Protein AF-A0A1D6F6A2-F1 (afdb_monomer_lite)

InterPro domains:
  IPR013121 Ferric reductase, NAD binding domain [PF08030] (1-98)
  IPR039261 Ferredoxin-NADP reductase (FNR), nucleotide-binding domain [G3DSA:3.40.50.80] (1-118)
  IPR050369 Respiratory burst oxidase/Ferric reductase [PTHR11972] (1-118)

Secondary structure (DSSP, 8-state):
-HHHHHH-TT------EEETTS--TT-HHHHHHHHHHHHHHHHHS--TTTSSSSPEEES---HHHHHHHHHHHSTT-EEEEEE--S-HHHHHHHHHHHHHHHHH-TT--EEEEEE---

pLDDT: mean 89.72, std 8.65, range [55.09, 98.06]

Organism: Zea mays (NCBI:txid4577)

Structure (mmCIF, N/CA/C/O backbone):
data_AF-A0A1D6F6A2-F1
#
_entry.id   AF-A0A1D6F6A2-F1
#
loop_
_atom_site.group_PDB
_atom_site.id
_atom_site.type_symbol
_atom_site.label_atom_id
_atom_site.label_alt_id
_atom_site.label_comp_id
_atom_site.label_asym_id
_atom_site.label_entity_id
_atom_site.label_seq_id
_atom_site.pdbx_PDB_ins_code
_atom_site.Cartn_x
_atom_site.Cartn_y
_atom_site.Cartn_z
_atom_site.occupancy
_atom_site.B_iso_or_equiv
_atom_site.auth_seq_id
_atom_site.auth_comp_id
_atom_site.auth_asym_id
_atom_site.auth_atom_id
_atom_site.pdbx_PDB_model_num
ATOM 1 N N . MET A 1 1 ? 7.309 -14.020 -5.033 1.00 80.31 1 MET A N 1
ATOM 2 C CA . MET A 1 1 ? 6.232 -13.186 -5.621 1.00 80.31 1 MET A CA 1
ATOM 3 C C . MET A 1 1 ? 5.492 -13.896 -6.744 1.00 80.31 1 MET A C 1
ATOM 5 O O . MET A 1 1 ? 4.280 -13.973 -6.643 1.00 80.31 1 MET A O 1
ATOM 9 N N . ASN A 1 2 ? 6.174 -14.457 -7.753 1.00 85.00 2 ASN A N 1
ATOM 10 C CA . ASN A 1 2 ? 5.497 -15.221 -8.817 1.00 85.00 2 ASN A CA 1
ATOM 11 C C . ASN A 1 2 ? 4.685 -16.404 -8.276 1.00 85.00 2 ASN A C 1
ATOM 13 O O . ASN A 1 2 ? 3.510 -16.503 -8.586 1.00 85.00 2 ASN A O 1
ATOM 17 N N . GLU A 1 3 ? 5.268 -17.214 -7.390 1.00 86.62 3 GLU A N 1
ATOM 18 C CA . GLU A 1 3 ? 4.562 -18.349 -6.779 1.00 86.62 3 GLU A CA 1
ATOM 19 C C . GLU A 1 3 ? 3.282 -17.925 -6.042 1.00 86.62 3 GLU A C 1
ATOM 21 O O . GLU A 1 3 ? 2.233 -18.528 -6.235 1.00 86.62 3 GLU A O 1
ATOM 26 N N . VAL A 1 4 ? 3.344 -16.847 -5.250 1.00 86.56 4 VAL A N 1
ATOM 27 C CA . VAL A 1 4 ? 2.172 -16.297 -4.547 1.00 86.56 4 VAL A CA 1
ATOM 28 C C . VAL A 1 4 ? 1.108 -15.840 -5.547 1.00 86.56 4 VAL A C 1
ATOM 30 O O . VAL A 1 4 ? -0.050 -16.220 -5.412 1.00 86.56 4 VAL A O 1
ATOM 33 N N . ALA A 1 5 ? 1.502 -15.091 -6.580 1.00 84.19 5 ALA A N 1
ATOM 34 C CA . ALA A 1 5 ? 0.585 -14.612 -7.614 1.00 84.19 5 ALA A CA 1
ATOM 35 C C . ALA A 1 5 ? -0.032 -15.750 -8.455 1.00 84.19 5 ALA A C 1
ATOM 37 O O . ALA A 1 5 ? -1.158 -15.625 -8.921 1.00 84.19 5 ALA A O 1
ATOM 38 N N . GLU A 1 6 ? 0.685 -16.857 -8.659 1.00 86.56 6 GLU A N 1
ATOM 39 C CA . GLU A 1 6 ? 0.203 -18.024 -9.411 1.00 86.56 6 GLU A CA 1
ATOM 40 C C . GLU A 1 6 ? -0.668 -18.957 -8.555 1.00 86.56 6 GLU A C 1
ATOM 42 O O . GLU A 1 6 ? -1.572 -19.623 -9.067 1.00 86.56 6 GLU A O 1
ATOM 47 N N . THR A 1 7 ? -0.420 -18.992 -7.245 1.00 90.44 7 THR A N 1
ATOM 48 C CA . THR A 1 7 ? -1.125 -19.874 -6.304 1.00 90.44 7 THR A CA 1
ATOM 49 C C . THR A 1 7 ? -2.390 -19.232 -5.735 1.00 90.44 7 THR A C 1
ATOM 51 O O . THR A 1 7 ? -3.322 -19.953 -5.368 1.00 90.44 7 THR A O 1
ATOM 54 N N . ASP A 1 8 ? -2.480 -17.898 -5.702 1.00 90.81 8 ASP A N 1
ATOM 55 C CA . ASP A 1 8 ? -3.647 -17.165 -5.200 1.00 90.81 8 ASP A CA 1
ATOM 56 C C . ASP A 1 8 ? -4.842 -17.178 -6.173 1.00 90.81 8 ASP A C 1
ATOM 58 O O . ASP A 1 8 ? -5.282 -16.171 -6.723 1.00 90.81 8 ASP A O 1
ATOM 62 N N . LYS A 1 9 ? -5.426 -18.361 -6.370 1.00 90.31 9 LYS A N 1
ATOM 63 C CA . LYS A 1 9 ? -6.581 -18.570 -7.261 1.00 90.31 9 LYS A CA 1
ATOM 64 C C . LYS A 1 9 ? -7.870 -17.907 -6.768 1.00 90.31 9 LYS A C 1
ATOM 66 O O . LYS A 1 9 ? -8.841 -17.852 -7.517 1.00 90.31 9 LYS A O 1
ATOM 71 N N . LYS A 1 10 ? -7.911 -17.483 -5.502 1.00 91.81 10 LYS A N 1
ATOM 72 C CA . LYS A 1 10 ? -9.094 -16.896 -4.856 1.00 91.81 10 LYS A CA 1
ATOM 73 C C . LYS A 1 10 ? -9.000 -15.374 -4.714 1.00 91.81 10 LYS A C 1
ATOM 75 O O . LYS A 1 10 ? -9.972 -14.781 -4.259 1.00 91.81 10 LYS A O 1
ATOM 80 N N . GLY A 1 11 ? -7.878 -14.761 -5.098 1.00 88.88 11 GLY A N 1
ATOM 81 C CA . GLY A 1 11 ? -7.671 -13.318 -4.976 1.00 88.88 11 GLY A CA 1
ATOM 82 C C . GLY A 1 11 ? -7.640 -12.844 -3.523 1.00 88.88 11 GLY A C 1
ATOM 83 O O . GLY A 1 11 ? -8.162 -11.777 -3.215 1.00 88.88 11 GLY A O 1
ATOM 84 N N . VAL A 1 12 ? -7.100 -13.660 -2.615 1.00 94.00 12 VAL A N 1
ATOM 85 C CA . VAL A 1 12 ? -6.978 -13.326 -1.187 1.00 94.00 12 VAL A CA 1
ATOM 86 C C . VAL A 1 12 ? -5.828 -12.342 -0.948 1.00 94.00 12 VAL A C 1
ATOM 88 O O . VAL A 1 12 ? -5.833 -11.623 0.049 1.00 94.00 12 VAL A O 1
ATOM 91 N N . ILE A 1 13 ? -4.838 -12.301 -1.842 1.00 92.62 13 ILE A N 1
ATOM 92 C CA . ILE A 1 13 ? -3.600 -11.542 -1.684 1.00 92.62 13 ILE A CA 1
ATOM 93 C C . ILE A 1 13 ? -3.482 -10.503 -2.805 1.00 92.62 13 ILE A C 1
ATOM 95 O O . ILE A 1 13 ? -3.247 -10.822 -3.968 1.00 92.62 13 ILE A O 1
ATOM 99 N N . GLU A 1 14 ? -3.543 -9.226 -2.432 1.00 92.06 14 GLU A N 1
ATOM 100 C CA . GLU A 1 14 ? -3.221 -8.104 -3.317 1.00 92.06 14 GLU A CA 1
ATOM 101 C C . GLU A 1 14 ? -1.772 -7.641 -3.064 1.00 92.06 14 GLU A C 1
ATOM 103 O O . GLU A 1 14 ? -1.427 -7.238 -1.952 1.00 92.06 14 GLU A O 1
ATOM 108 N N . LEU A 1 15 ? -0.901 -7.695 -4.082 1.00 92.56 15 LEU A N 1
ATOM 109 C CA . LEU A 1 15 ? 0.518 -7.327 -3.961 1.00 92.56 15 LEU A CA 1
ATOM 110 C C . LEU A 1 15 ? 0.817 -5.982 -4.634 1.00 92.56 15 LEU A C 1
ATOM 112 O O . LEU A 1 15 ? 0.526 -5.794 -5.812 1.00 92.56 15 LEU A O 1
ATOM 116 N N . HIS A 1 16 ? 1.485 -5.087 -3.899 1.00 92.94 16 HIS A N 1
ATOM 117 C CA . HIS A 1 16 ? 1.935 -3.774 -4.378 1.00 92.94 16 HIS A CA 1
ATOM 118 C C . HIS A 1 16 ? 3.436 -3.612 -4.152 1.00 92.94 16 HIS A C 1
ATOM 120 O O . HIS A 1 16 ? 3.893 -3.481 -3.015 1.00 92.94 16 HIS A O 1
ATOM 126 N N . ASN A 1 17 ? 4.210 -3.585 -5.236 1.00 92.12 17 ASN A N 1
ATOM 127 C CA . ASN A 1 17 ? 5.653 -3.359 -5.177 1.00 92.12 17 ASN A CA 1
ATOM 128 C C . ASN A 1 17 ? 5.966 -1.881 -5.394 1.00 92.12 17 ASN A C 1
ATOM 130 O O . ASN A 1 17 ? 5.491 -1.300 -6.364 1.00 92.12 17 ASN A O 1
ATOM 134 N N . HIS A 1 18 ? 6.806 -1.287 -4.544 1.00 91.19 18 HIS A N 1
ATOM 135 C CA . HIS A 1 18 ? 7.230 0.110 -4.679 1.00 91.19 18 HIS A CA 1
ATOM 136 C C . HIS A 1 18 ? 8.754 0.234 -4.777 1.00 91.19 18 HIS A C 1
ATOM 138 O O . HIS A 1 18 ? 9.474 -0.023 -3.811 1.00 91.19 18 HIS A O 1
ATOM 144 N N . CYS A 1 19 ? 9.253 0.689 -5.926 1.00 89.88 19 CYS A N 1
ATOM 145 C CA . CYS A 1 19 ? 10.658 1.045 -6.111 1.00 89.88 19 CYS A CA 1
ATOM 146 C C . CYS A 1 19 ? 10.870 2.517 -5.727 1.00 89.88 19 CYS A C 1
ATOM 148 O O . CYS A 1 19 ? 10.650 3.433 -6.519 1.00 89.88 19 CYS A O 1
ATOM 150 N N . THR A 1 20 ? 11.272 2.741 -4.473 1.00 87.56 20 THR A N 1
ATOM 151 C CA . THR A 1 20 ? 11.349 4.089 -3.873 1.00 87.56 20 THR A CA 1
ATOM 152 C C . THR A 1 20 ? 12.636 4.860 -4.180 1.00 87.56 20 THR A C 1
ATOM 154 O O . THR A 1 20 ? 12.728 6.034 -3.833 1.00 87.56 20 THR A O 1
ATOM 157 N N . SER A 1 21 ? 13.621 4.219 -4.819 1.00 82.56 21 SER A N 1
ATOM 158 C CA . SER A 1 21 ? 14.848 4.865 -5.309 1.00 82.56 21 SER A CA 1
ATOM 159 C C . SER A 1 21 ? 14.631 5.662 -6.599 1.00 82.56 21 SER A C 1
ATOM 161 O O . SER A 1 21 ? 15.487 6.457 -6.978 1.00 82.56 21 SER A O 1
ATOM 163 N N . VAL A 1 22 ? 13.494 5.449 -7.263 1.00 79.12 22 VAL A N 1
ATOM 164 C CA . VAL A 1 22 ? 13.051 6.179 -8.452 1.00 79.12 22 VAL A CA 1
ATOM 165 C C . VAL A 1 22 ? 12.058 7.246 -7.995 1.00 79.12 22 VAL A C 1
ATOM 167 O O . VAL A 1 22 ? 11.119 6.944 -7.251 1.00 79.12 22 VAL A O 1
ATOM 170 N N . TYR A 1 23 ? 12.295 8.497 -8.388 1.00 70.19 23 TYR A N 1
ATOM 171 C CA . TYR A 1 23 ? 11.446 9.626 -8.011 1.00 70.19 23 TYR A CA 1
ATOM 172 C C . TYR A 1 23 ? 10.107 9.593 -8.773 1.00 70.19 23 TYR A C 1
ATOM 174 O O . TYR A 1 23 ? 9.916 8.818 -9.705 1.00 70.19 23 TYR A O 1
ATOM 182 N N . GLY A 1 24 ? 9.130 10.381 -8.319 1.00 65.62 24 GLY A N 1
ATOM 183 C CA . GLY A 1 24 ? 7.806 10.450 -8.948 1.00 65.62 24 GLY A CA 1
ATOM 184 C C . GLY A 1 24 ? 7.801 11.194 -10.289 1.00 65.62 24 GLY A C 1
ATOM 185 O O . GLY A 1 24 ? 8.851 11.522 -10.845 1.00 65.62 24 GLY A O 1
ATOM 186 N N . GLU A 1 25 ? 6.599 11.480 -10.798 1.00 55.09 25 GLU A N 1
ATOM 187 C CA . GLU A 1 25 ? 6.391 12.290 -12.006 1.00 55.09 25 GLU A CA 1
ATOM 188 C C . GLU A 1 25 ? 7.217 13.591 -11.958 1.00 55.09 25 GLU A C 1
ATOM 190 O O . GLU A 1 25 ? 7.130 14.359 -11.002 1.00 55.09 25 GLU A O 1
ATOM 195 N N . GLY A 1 26 ? 8.046 13.814 -12.986 1.00 57.56 26 GLY A N 1
ATOM 196 C CA . GLY A 1 26 ? 8.891 15.009 -13.131 1.00 57.56 26 GLY A CA 1
ATOM 197 C C . GLY A 1 26 ? 10.395 14.739 -13.264 1.00 57.56 26 GLY A C 1
ATOM 198 O O . GLY A 1 26 ? 11.108 15.573 -13.816 1.00 57.56 26 GLY A O 1
ATOM 199 N N . ASP A 1 27 ? 10.890 13.570 -12.846 1.00 68.69 27 ASP A N 1
ATOM 200 C CA . ASP A 1 27 ? 12.268 13.143 -13.132 1.00 68.69 27 ASP A CA 1
ATOM 201 C C . ASP A 1 27 ? 12.328 12.395 -14.474 1.00 68.69 27 ASP A C 1
ATOM 203 O O . ASP A 1 27 ? 11.678 11.366 -14.664 1.00 68.69 27 ASP A O 1
ATOM 207 N N . ALA A 1 28 ? 13.133 12.892 -15.418 1.00 64.88 28 ALA A N 1
ATOM 208 C CA . ALA A 1 28 ? 13.268 12.314 -16.755 1.00 64.88 28 ALA A CA 1
ATOM 209 C C . ALA A 1 28 ? 13.704 10.835 -16.736 1.00 64.88 28 ALA A C 1
ATOM 211 O O . ALA A 1 28 ? 13.273 10.052 -17.586 1.00 64.88 28 ALA A O 1
ATOM 212 N N . ARG A 1 29 ? 14.512 10.420 -15.746 1.00 66.00 29 ARG A N 1
ATOM 213 C CA . ARG A 1 29 ? 14.905 9.006 -15.575 1.00 66.00 29 ARG A CA 1
ATOM 214 C C . ARG A 1 29 ? 13.727 8.150 -15.123 1.00 66.00 29 ARG A C 1
ATOM 216 O O . ARG A 1 29 ? 13.563 7.023 -15.589 1.00 66.00 29 ARG A O 1
ATOM 223 N N . SER A 1 30 ? 12.893 8.719 -14.264 1.00 75.25 30 SER A N 1
ATOM 224 C CA . SER A 1 30 ? 11.688 8.094 -13.731 1.00 75.25 30 SER A CA 1
ATOM 225 C C . SER A 1 30 ? 10.588 7.980 -14.797 1.00 75.25 30 SER A C 1
ATOM 227 O O . SER A 1 30 ? 9.924 6.947 -14.889 1.00 75.25 30 SER A O 1
ATOM 229 N N . ALA A 1 31 ? 10.460 8.968 -15.690 1.00 79.62 31 ALA A N 1
ATOM 230 C CA . ALA A 1 31 ? 9.534 8.924 -16.824 1.00 79.62 31 ALA A CA 1
ATOM 231 C C . ALA A 1 31 ? 9.882 7.806 -17.823 1.00 79.62 31 ALA A C 1
ATOM 233 O O . ALA A 1 31 ? 9.011 7.018 -18.201 1.00 79.62 31 ALA A O 1
ATOM 234 N N . LEU A 1 32 ? 11.161 7.684 -18.206 1.00 86.00 32 LEU A N 1
ATOM 235 C CA . LEU A 1 32 ? 11.602 6.658 -19.154 1.00 86.00 32 LEU A CA 1
ATOM 236 C C . LEU A 1 32 ? 11.376 5.245 -18.609 1.00 86.00 32 LEU A C 1
ATOM 238 O O . LEU A 1 32 ? 10.794 4.406 -19.299 1.00 86.00 32 LEU A O 1
ATOM 242 N N . ILE A 1 33 ? 11.800 4.976 -17.369 1.00 86.75 33 ILE A N 1
ATOM 243 C CA . ILE A 1 33 ? 11.633 3.639 -16.791 1.00 86.75 33 ILE A CA 1
ATOM 244 C C . ILE A 1 33 ? 10.157 3.295 -16.573 1.00 86.75 33 ILE A C 1
ATOM 246 O O . ILE A 1 33 ? 9.762 2.157 -16.813 1.00 86.75 33 ILE A O 1
ATOM 250 N N . THR A 1 34 ? 9.319 4.279 -16.234 1.00 86.81 34 THR A N 1
ATOM 251 C CA . THR A 1 34 ? 7.862 4.101 -16.125 1.00 86.81 34 THR A CA 1
ATOM 252 C C . THR A 1 34 ? 7.226 3.731 -17.463 1.00 86.81 34 THR A C 1
ATOM 254 O O . THR A 1 34 ? 6.366 2.842 -17.520 1.00 86.81 34 THR A O 1
ATOM 257 N N . MET A 1 35 ? 7.662 4.370 -18.552 1.00 88.31 35 MET A N 1
ATOM 258 C CA . MET A 1 35 ? 7.179 4.070 -19.899 1.00 88.31 35 MET A CA 1
ATOM 259 C C . MET A 1 35 ? 7.599 2.665 -20.341 1.00 88.31 35 MET A C 1
ATOM 261 O O . MET A 1 35 ? 6.747 1.881 -20.758 1.00 88.31 35 MET A O 1
ATOM 265 N N . ILE A 1 36 ? 8.881 2.313 -20.184 1.00 90.81 36 ILE A N 1
ATOM 266 C CA . ILE A 1 36 ? 9.403 0.976 -20.514 1.00 90.81 36 ILE A CA 1
ATOM 267 C C . ILE A 1 36 ? 8.676 -0.100 -19.702 1.00 90.81 36 ILE A C 1
ATOM 269 O O . ILE A 1 36 ? 8.210 -1.087 -20.269 1.00 90.81 36 ILE A O 1
ATOM 273 N N . GLN A 1 37 ? 8.522 0.115 -18.394 1.00 92.06 37 GLN A N 1
ATOM 274 C CA . GLN A 1 37 ? 7.789 -0.779 -17.502 1.00 92.06 37 GLN A CA 1
ATOM 275 C C . GLN A 1 37 ? 6.348 -0.992 -17.976 1.00 92.06 37 GLN A C 1
ATOM 277 O O . GLN A 1 37 ? 5.871 -2.123 -18.026 1.00 92.06 37 GLN A O 1
ATOM 282 N N . SER A 1 38 ? 5.648 0.080 -18.350 1.00 90.19 38 SER A N 1
ATOM 283 C CA . SER A 1 38 ? 4.257 -0.011 -18.804 1.00 90.19 38 SER A CA 1
ATOM 284 C C . SER A 1 38 ? 4.129 -0.747 -20.139 1.00 90.19 38 SER A C 1
ATOM 286 O O . SER A 1 38 ? 3.248 -1.593 -20.273 1.00 90.19 38 SER A O 1
ATOM 288 N N . LEU A 1 39 ? 5.031 -0.492 -21.093 1.00 92.31 39 LEU A N 1
ATOM 289 C CA . LEU A 1 39 ? 5.053 -1.185 -22.384 1.00 92.31 39 LEU A CA 1
ATOM 290 C C . LEU A 1 39 ? 5.388 -2.673 -22.234 1.00 92.31 39 LEU A C 1
ATOM 292 O O . LEU A 1 39 ? 4.710 -3.521 -22.813 1.00 92.31 39 LEU A O 1
ATOM 296 N N . ASN A 1 40 ? 6.414 -3.003 -21.448 1.00 92.75 40 ASN A N 1
ATOM 297 C CA . ASN A 1 40 ? 6.829 -4.387 -21.249 1.00 92.75 40 ASN A CA 1
ATOM 298 C C . ASN A 1 40 ? 5.764 -5.192 -20.504 1.00 92.75 40 ASN A C 1
ATOM 300 O O . ASN A 1 40 ? 5.452 -6.309 -20.909 1.00 92.75 40 ASN A O 1
ATOM 304 N N . HIS A 1 41 ? 5.169 -4.622 -19.454 1.00 93.38 41 HIS A N 1
ATOM 305 C CA . HIS A 1 41 ? 4.107 -5.293 -18.708 1.00 93.38 41 HIS A CA 1
ATOM 306 C C . HIS A 1 41 ? 2.855 -5.488 -19.574 1.00 93.38 41 HIS A C 1
ATOM 308 O O . HIS A 1 41 ? 2.301 -6.581 -19.582 1.00 93.38 41 HIS A O 1
ATOM 314 N N . ALA A 1 42 ? 2.481 -4.509 -20.406 1.00 91.69 42 ALA A N 1
ATOM 315 C CA . ALA A 1 42 ? 1.376 -4.667 -21.356 1.00 91.69 42 ALA A CA 1
ATOM 316 C C . ALA A 1 42 ? 1.641 -5.750 -22.418 1.00 91.69 42 ALA A C 1
ATOM 318 O O . ALA A 1 42 ? 0.722 -6.461 -22.817 1.00 91.69 42 ALA A O 1
ATOM 319 N N . LYS A 1 43 ? 2.890 -5.888 -22.880 1.00 93.94 43 LYS A N 1
ATOM 320 C CA . LY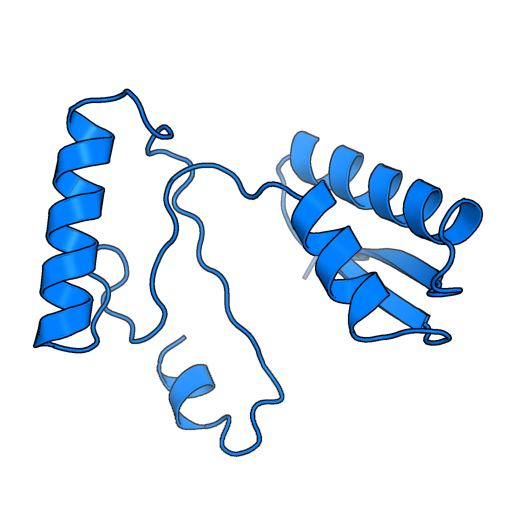S A 1 43 ? 3.258 -6.838 -23.940 1.00 93.94 43 LYS A CA 1
ATOM 321 C C . LYS A 1 43 ? 3.520 -8.257 -23.430 1.00 93.94 43 LYS A C 1
ATOM 323 O O . LYS A 1 43 ? 3.198 -9.223 -24.116 1.00 93.94 43 LYS A O 1
ATOM 328 N N . HIS A 1 44 ? 4.146 -8.386 -22.265 1.00 93.06 44 HIS A N 1
ATOM 329 C CA . HIS A 1 44 ? 4.683 -9.651 -21.761 1.00 93.06 44 HIS A CA 1
ATOM 330 C C . HIS A 1 44 ? 4.106 -10.065 -20.402 1.00 93.06 44 HIS A C 1
ATOM 332 O O . HIS A 1 44 ? 4.328 -11.193 -19.972 1.00 93.06 44 HIS A O 1
ATOM 338 N N . GLY A 1 45 ? 3.376 -9.182 -19.715 1.00 90.50 45 GLY A N 1
ATOM 339 C CA . GLY A 1 45 ? 2.844 -9.440 -18.375 1.00 90.50 45 GLY A CA 1
ATOM 340 C C . GLY A 1 45 ? 3.921 -9.539 -17.294 1.00 90.50 45 GLY A C 1
ATOM 341 O O . GLY A 1 45 ? 3.675 -10.135 -16.248 1.00 90.50 45 GLY A O 1
ATOM 342 N N . VAL A 1 46 ? 5.120 -9.009 -17.557 1.00 92.44 46 VAL A N 1
ATOM 343 C CA . VAL A 1 46 ? 6.282 -9.09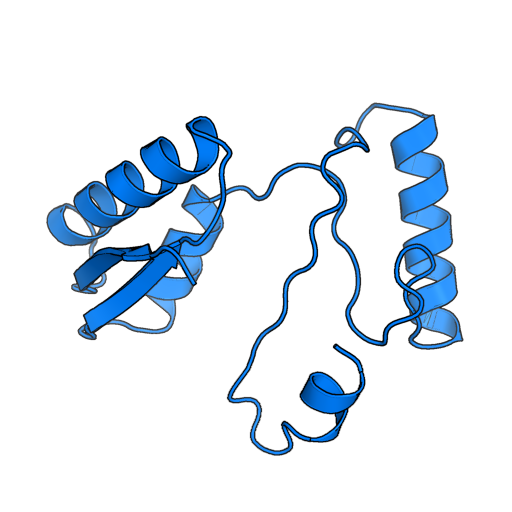7 -16.664 1.00 92.44 46 VAL A CA 1
ATOM 344 C C . VAL A 1 46 ? 6.805 -7.703 -16.340 1.00 92.44 46 VAL A C 1
ATOM 346 O O . VAL A 1 46 ? 6.897 -6.826 -17.199 1.00 92.44 46 VAL A O 1
ATOM 349 N N . ASP A 1 47 ? 7.140 -7.508 -15.076 1.00 92.19 47 ASP A N 1
ATOM 350 C CA . ASP A 1 47 ? 7.756 -6.315 -14.525 1.00 92.19 47 ASP A CA 1
ATOM 351 C C . ASP A 1 47 ? 9.255 -6.259 -14.854 1.00 92.19 47 ASP A C 1
ATOM 353 O O . ASP A 1 47 ? 9.990 -7.208 -14.591 1.00 92.19 47 ASP A O 1
ATOM 357 N N . VAL A 1 48 ? 9.726 -5.144 -15.413 1.00 90.19 48 VAL A N 1
ATOM 358 C CA . VAL A 1 48 ? 11.115 -4.963 -15.875 1.00 90.19 48 VAL A CA 1
ATOM 359 C C . VAL A 1 48 ? 12.117 -4.826 -14.737 1.00 90.19 48 VAL A C 1
ATOM 361 O O . VAL A 1 48 ? 13.307 -5.022 -14.956 1.00 90.19 48 VAL A O 1
ATOM 364 N N . VAL A 1 49 ? 11.652 -4.468 -13.538 1.00 88.44 49 VAL A N 1
ATOM 365 C CA . VAL A 1 49 ? 12.519 -4.249 -12.375 1.00 88.44 49 VAL A CA 1
ATOM 366 C C . VAL A 1 49 ? 12.712 -5.550 -11.602 1.00 88.44 49 VAL A C 1
ATOM 368 O O . VAL A 1 49 ? 13.833 -5.921 -11.273 1.00 88.44 49 VAL A O 1
ATOM 371 N N . SER A 1 50 ? 11.620 -6.250 -11.313 1.00 88.12 50 SER A N 1
ATOM 372 C CA . SER A 1 50 ? 11.592 -7.438 -10.458 1.00 88.12 50 SER A CA 1
ATOM 373 C C . SER A 1 50 ? 11.557 -8.758 -11.229 1.00 88.12 50 SER A C 1
ATOM 375 O O . SER A 1 50 ? 11.774 -9.808 -10.628 1.00 88.12 50 SER A O 1
ATOM 377 N N . GLY A 1 51 ? 11.249 -8.744 -12.531 1.00 89.19 51 GLY A N 1
ATOM 378 C CA . GLY A 1 51 ? 11.042 -9.960 -13.324 1.00 89.19 51 GLY A CA 1
ATOM 379 C C . GLY A 1 51 ? 9.792 -10.751 -12.920 1.00 89.19 51 GLY A C 1
ATOM 380 O O . GLY A 1 51 ? 9.679 -11.936 -13.236 1.00 89.19 51 GLY A O 1
ATOM 381 N N . THR A 1 52 ? 8.861 -10.131 -12.188 1.00 90.12 52 THR A N 1
ATOM 382 C CA . THR A 1 52 ? 7.655 -10.797 -11.674 1.00 90.12 52 THR A CA 1
ATOM 383 C C . THR A 1 52 ? 6.396 -10.404 -12.440 1.00 90.12 52 THR A C 1
ATOM 385 O O . THR A 1 52 ? 6.395 -9.438 -13.197 1.00 90.12 52 THR A O 1
ATOM 388 N N . ARG A 1 53 ? 5.294 -11.135 -12.242 1.00 87.94 53 ARG A N 1
ATOM 389 C CA . ARG A 1 53 ? 3.979 -10.755 -12.799 1.00 87.94 53 ARG A CA 1
ATOM 390 C C . ARG A 1 53 ? 3.349 -9.547 -12.089 1.00 87.94 53 ARG A C 1
ATOM 392 O O . ARG A 1 53 ? 2.442 -8.916 -12.633 1.00 87.94 53 ARG A O 1
ATOM 399 N N . VAL A 1 54 ? 3.843 -9.208 -10.896 1.00 89.69 54 VAL A N 1
ATOM 400 C CA . VAL A 1 54 ? 3.374 -8.077 -10.088 1.00 89.69 54 VAL A CA 1
ATOM 401 C C . VAL A 1 54 ? 4.046 -6.796 -10.575 1.00 89.69 54 VAL A C 1
ATOM 403 O O . VAL A 1 54 ? 5.266 -6.657 -10.507 1.00 89.69 54 VAL A O 1
ATOM 406 N N . LYS A 1 55 ? 3.239 -5.848 -11.061 1.00 91.06 55 LYS A N 1
ATOM 407 C CA . LYS A 1 55 ? 3.717 -4.562 -11.575 1.00 91.06 55 LYS A CA 1
ATOM 408 C C . LYS A 1 55 ? 4.300 -3.709 -10.440 1.00 91.06 55 LYS A C 1
ATOM 410 O O . LYS A 1 55 ? 3.643 -3.480 -9.431 1.00 91.06 55 LYS A O 1
ATOM 415 N N . THR A 1 56 ? 5.509 -3.192 -10.631 1.00 91.12 56 THR A N 1
ATOM 416 C CA . THR A 1 56 ? 6.148 -2.238 -9.723 1.00 91.12 56 THR A CA 1
ATOM 417 C C . THR A 1 56 ? 5.615 -0.827 -9.961 1.00 91.12 56 THR A C 1
ATOM 419 O O . THR A 1 56 ? 5.560 -0.340 -11.093 1.00 91.12 56 THR A O 1
ATOM 422 N N . HIS A 1 57 ? 5.253 -0.159 -8.871 1.00 89.62 57 HIS A N 1
ATOM 423 C CA . HIS A 1 57 ? 5.012 1.273 -8.790 1.00 89.62 57 HIS A CA 1
ATOM 424 C C . HIS A 1 57 ? 6.328 1.996 -8.486 1.00 89.62 57 HIS A C 1
ATOM 426 O O . HIS A 1 57 ? 7.138 1.538 -7.677 1.00 89.62 57 HIS A O 1
ATOM 432 N N . PHE A 1 58 ? 6.546 3.143 -9.117 1.00 88.88 58 PHE A N 1
ATOM 433 C CA . PHE A 1 58 ? 7.691 4.001 -8.818 1.00 88.88 58 PHE A CA 1
ATOM 434 C C . PHE A 1 58 ? 7.307 5.046 -7.771 1.00 88.88 58 PHE A C 1
ATOM 436 O O . PHE A 1 58 ? 6.132 5.389 -7.636 1.00 88.88 58 PHE A O 1
ATOM 443 N N . ALA A 1 59 ? 8.301 5.533 -7.030 1.00 88.75 59 ALA A N 1
ATOM 444 C CA . ALA A 1 59 ? 8.140 6.381 -5.854 1.00 88.75 59 ALA A CA 1
ATOM 445 C C . ALA A 1 59 ? 7.486 5.689 -4.642 1.00 88.75 59 ALA A C 1
ATOM 447 O O . ALA A 1 59 ? 7.122 4.507 -4.638 1.00 88.75 59 ALA A O 1
ATOM 448 N N . ARG A 1 60 ? 7.419 6.444 -3.541 1.00 91.06 60 ARG A N 1
ATOM 449 C CA . ARG A 1 60 ? 6.815 5.992 -2.285 1.00 91.06 60 ARG A CA 1
ATOM 450 C C . ARG A 1 60 ? 5.288 5.917 -2.426 1.00 91.06 60 ARG A C 1
ATOM 452 O O . ARG A 1 60 ? 4.707 6.775 -3.087 1.00 91.06 60 ARG A O 1
ATOM 459 N N . PRO A 1 61 ? 4.632 4.940 -1.783 1.00 93.50 61 PRO A N 1
ATOM 460 C CA . PRO A 1 61 ? 3.176 4.882 -1.744 1.00 93.50 61 PRO A CA 1
ATOM 461 C C . PRO A 1 61 ? 2.592 6.106 -1.033 1.00 93.50 61 PRO A C 1
ATOM 463 O O . PRO A 1 61 ? 3.133 6.578 -0.029 1.00 93.50 61 PRO A O 1
ATOM 466 N N . ASN A 1 62 ? 1.439 6.572 -1.512 1.00 94.75 62 ASN A N 1
ATOM 467 C CA . ASN A 1 62 ? 0.597 7.478 -0.744 1.00 94.75 62 ASN A CA 1
ATOM 468 C C . ASN A 1 62 ? -0.216 6.650 0.260 1.00 94.75 62 ASN A C 1
ATOM 470 O O . ASN A 1 62 ? -1.277 6.119 -0.067 1.00 94.75 62 ASN A O 1
ATOM 474 N N . TRP A 1 63 ? 0.306 6.520 1.481 1.00 96.75 63 TRP A N 1
ATOM 475 C CA . TRP A 1 63 ? -0.331 5.714 2.519 1.00 96.75 63 TRP A CA 1
ATOM 476 C C . TRP A 1 63 ? -1.732 6.200 2.888 1.00 96.75 63 TRP A C 1
ATOM 478 O O . TRP A 1 63 ? -2.582 5.365 3.164 1.00 96.75 63 TRP A O 1
ATOM 488 N N . HIS A 1 64 ? -2.008 7.506 2.842 1.00 96.31 64 HIS A N 1
ATOM 489 C CA . HIS A 1 64 ? -3.350 8.020 3.121 1.00 96.31 64 HIS A CA 1
ATOM 490 C C . HIS A 1 64 ? -4.376 7.437 2.140 1.00 96.31 64 HIS A C 1
ATOM 492 O O . HIS A 1 64 ? -5.374 6.862 2.565 1.00 96.31 64 HIS A O 1
ATOM 498 N N . ASN A 1 65 ? -4.079 7.477 0.837 1.00 96.38 65 ASN A N 1
ATOM 499 C CA . ASN A 1 65 ? -4.954 6.907 -0.193 1.00 96.38 65 ASN A CA 1
ATOM 500 C C . ASN A 1 65 ? -5.113 5.384 -0.041 1.00 96.38 65 ASN A C 1
ATOM 502 O O . ASN A 1 65 ? -6.168 4.835 -0.349 1.00 96.38 65 ASN A O 1
ATOM 506 N N . VAL A 1 66 ? -4.070 4.689 0.428 1.00 97.00 66 VAL A N 1
ATOM 507 C CA . VAL A 1 66 ? -4.147 3.248 0.717 1.0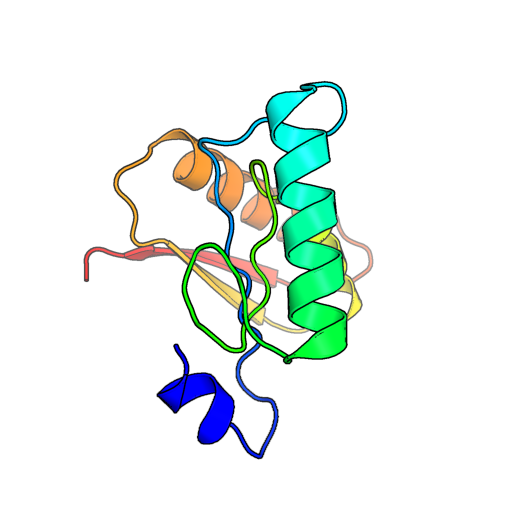0 97.00 66 VAL A CA 1
ATOM 508 C C . VAL A 1 66 ? -5.125 2.979 1.864 1.00 97.00 66 VAL A C 1
ATOM 510 O O . VAL A 1 66 ? -6.006 2.137 1.712 1.00 97.00 66 VAL A O 1
ATOM 513 N N . TYR A 1 67 ? -5.013 3.706 2.980 1.00 97.00 67 TYR A N 1
ATOM 514 C CA . TYR A 1 67 ? -5.941 3.577 4.110 1.00 97.00 67 TYR A CA 1
ATOM 515 C C . TYR A 1 67 ? -7.378 3.926 3.718 1.00 97.00 67 TYR A C 1
ATOM 517 O O . TYR A 1 67 ? -8.295 3.183 4.057 1.00 97.00 67 TYR A O 1
ATOM 525 N N . GLU A 1 68 ? -7.571 5.003 2.957 1.00 95.88 68 GLU A N 1
ATOM 526 C CA . GLU A 1 68 ? -8.885 5.421 2.467 1.00 95.88 68 GLU A CA 1
ATOM 527 C C . GLU A 1 68 ? -9.542 4.349 1.601 1.00 95.88 68 GLU A C 1
ATOM 529 O O . GLU A 1 68 ? -10.687 3.973 1.854 1.00 95.88 68 GLU A O 1
ATOM 534 N N . ARG A 1 69 ? -8.802 3.783 0.641 1.00 96.00 69 ARG A N 1
ATOM 535 C CA . ARG A 1 69 ? -9.291 2.681 -0.195 1.00 96.00 69 ARG A CA 1
ATOM 536 C C . ARG A 1 69 ? -9.689 1.465 0.640 1.00 96.00 69 ARG A C 1
ATOM 538 O O . ARG A 1 69 ? -10.724 0.859 0.377 1.00 96.00 69 ARG A O 1
ATOM 545 N N . ILE A 1 70 ? -8.878 1.097 1.633 1.00 96.50 70 ILE A N 1
ATOM 546 C CA . ILE A 1 70 ? -9.171 -0.049 2.503 1.00 96.50 70 ILE A CA 1
ATOM 547 C C . ILE A 1 70 ? -10.423 0.224 3.343 1.00 96.50 70 ILE A C 1
ATOM 549 O O . ILE A 1 70 ? -11.306 -0.626 3.393 1.00 96.50 70 ILE A O 1
ATOM 553 N N . ALA A 1 71 ? -10.544 1.405 3.950 1.00 95.75 71 ALA A N 1
ATOM 554 C CA . ALA A 1 71 ? -11.713 1.769 4.749 1.00 95.75 71 ALA A CA 1
ATOM 555 C C . ALA A 1 71 ? -13.005 1.770 3.913 1.00 95.75 71 ALA A C 1
ATOM 557 O O . ALA A 1 71 ? -14.033 1.256 4.347 1.00 95.75 71 ALA A O 1
ATOM 558 N N . LEU A 1 72 ? -12.938 2.279 2.678 1.00 94.81 72 LEU A N 1
ATOM 559 C CA . LEU A 1 72 ? -14.054 2.260 1.729 1.00 94.81 72 LEU A CA 1
ATOM 560 C C . LEU A 1 72 ? -14.523 0.840 1.392 1.00 94.81 72 LEU A C 1
ATOM 562 O O . LEU A 1 72 ? -15.728 0.596 1.325 1.00 94.81 72 LEU A O 1
ATOM 566 N N . ASN A 1 73 ? -13.581 -0.084 1.192 1.00 94.69 73 ASN A N 1
ATOM 567 C CA . ASN A 1 73 ? -13.866 -1.460 0.779 1.00 94.69 73 ASN A CA 1
ATOM 568 C C . ASN A 1 73 ? -14.243 -2.388 1.949 1.00 94.69 73 ASN A C 1
ATOM 570 O O . ASN A 1 73 ? -14.863 -3.426 1.723 1.00 94.69 73 ASN A O 1
ATOM 574 N N . HIS A 1 74 ? -13.883 -2.031 3.185 1.00 94.50 74 HIS A N 1
ATOM 575 C CA . HIS A 1 74 ? -14.038 -2.870 4.380 1.00 94.50 74 HIS A CA 1
ATOM 576 C C . HIS A 1 74 ? -14.814 -2.164 5.503 1.00 94.50 74 HIS A C 1
ATOM 578 O O . HIS A 1 74 ? -14.439 -2.228 6.674 1.00 94.50 74 HIS A O 1
ATOM 584 N N . GLN A 1 75 ? -15.922 -1.509 5.152 1.00 94.50 75 GLN A N 1
ATOM 585 C CA . GLN A 1 75 ? -16.751 -0.767 6.106 1.00 94.50 75 GLN A CA 1
ATOM 586 C C . GLN A 1 75 ? -17.235 -1.645 7.270 1.00 94.50 75 GLN A C 1
ATOM 588 O O . GLN A 1 75 ? -17.639 -2.792 7.067 1.00 94.50 75 GLN A O 1
ATOM 593 N N . ASN A 1 76 ? -17.243 -1.084 8.482 1.00 94.19 76 ASN A N 1
ATOM 594 C CA . ASN A 1 76 ? -17.614 -1.760 9.734 1.00 94.19 76 ASN A CA 1
ATOM 595 C C . ASN A 1 76 ? -16.762 -3.004 10.077 1.00 94.19 76 ASN A C 1
ATOM 597 O O . ASN A 1 76 ? -17.201 -3.868 10.839 1.00 94.19 76 ASN A O 1
ATOM 601 N N . GLN A 1 77 ? -15.557 -3.138 9.511 1.00 95.94 77 GLN A N 1
ATOM 602 C CA . GLN A 1 77 ? -14.638 -4.241 9.816 1.00 95.94 77 GLN A CA 1
ATOM 603 C C . GLN A 1 77 ? -13.440 -3.779 10.651 1.00 95.94 77 GLN A C 1
ATOM 605 O O . GLN A 1 77 ? -13.137 -2.588 10.762 1.00 95.94 77 GLN A O 1
ATOM 610 N N . ARG A 1 78 ? -12.731 -4.752 11.234 1.00 96.88 78 ARG A N 1
ATOM 611 C CA . ARG A 1 78 ? -11.430 -4.540 11.881 1.00 96.88 78 ARG A CA 1
ATOM 612 C C . ARG A 1 78 ? -10.326 -5.004 10.937 1.00 96.88 78 ARG A C 1
ATOM 614 O O . ARG A 1 78 ? -10.366 -6.134 10.456 1.00 96.88 78 ARG A O 1
ATOM 621 N N . VAL A 1 79 ? -9.347 -4.143 10.693 1.00 97.69 79 VAL A N 1
ATOM 622 C CA . VAL A 1 79 ? -8.227 -4.375 9.778 1.00 97.69 79 VAL A CA 1
ATOM 623 C C . VAL A 1 79 ? -6.918 -4.300 10.557 1.00 97.69 79 VAL A C 1
ATOM 625 O O . VAL A 1 79 ? -6.578 -3.262 11.123 1.00 97.69 79 VAL A O 1
ATOM 628 N N . GLY A 1 80 ? -6.161 -5.396 10.564 1.00 98.00 80 GLY A N 1
ATOM 629 C CA . GLY A 1 80 ? -4.804 -5.418 11.107 1.00 98.00 80 GLY A CA 1
ATOM 630 C C . GLY A 1 80 ? -3.791 -4.883 10.095 1.00 98.00 80 GLY A C 1
ATOM 631 O O . GLY A 1 80 ? -3.789 -5.294 8.935 1.00 98.00 80 GLY A O 1
ATOM 632 N N . VAL A 1 81 ? -2.909 -3.986 10.530 1.00 97.94 81 VAL A N 1
ATOM 633 C CA . VAL A 1 81 ? -1.807 -3.431 9.738 1.00 97.94 81 VAL A CA 1
ATOM 634 C C . VAL A 1 81 ? -0.489 -3.839 10.376 1.00 97.94 81 VAL A C 1
ATOM 636 O O . VAL A 1 81 ? -0.143 -3.370 11.457 1.00 97.94 81 VAL A O 1
ATOM 639 N N . PHE A 1 82 ? 0.271 -4.680 9.682 1.00 97.50 82 PHE A N 1
ATOM 640 C CA . PHE A 1 82 ? 1.534 -5.228 10.174 1.00 97.50 82 PHE A CA 1
ATOM 641 C C . PHE A 1 82 ? 2.710 -4.603 9.422 1.00 97.50 82 PHE A C 1
ATOM 643 O O . PHE A 1 82 ? 2.726 -4.575 8.191 1.00 97.50 82 PHE A O 1
ATOM 650 N N . TYR A 1 83 ? 3.706 -4.103 10.153 1.00 96.50 83 TYR A N 1
ATOM 651 C CA . TYR A 1 83 ? 4.909 -3.508 9.571 1.00 96.50 83 TYR A CA 1
ATOM 652 C C . TYR A 1 83 ? 6.180 -4.168 10.107 1.00 96.50 83 TYR A C 1
ATOM 654 O O . TYR A 1 83 ? 6.452 -4.110 11.306 1.00 96.50 83 TYR A O 1
ATOM 662 N N . CYS A 1 84 ? 6.984 -4.713 9.190 1.00 95.38 84 CYS A N 1
ATOM 663 C CA . CYS A 1 84 ? 8.265 -5.367 9.463 1.00 95.38 84 CYS A CA 1
ATOM 664 C C . CYS A 1 84 ? 9.398 -4.720 8.645 1.00 95.38 84 CYS A C 1
ATOM 666 O O . CYS A 1 84 ? 9.958 -5.313 7.725 1.00 95.38 84 CYS A O 1
ATOM 668 N N . GLY A 1 85 ? 9.709 -3.457 8.938 1.00 91.62 85 GLY A N 1
ATOM 669 C CA . GLY A 1 85 ? 10.780 -2.722 8.264 1.00 91.62 85 GLY A CA 1
ATOM 670 C C . GLY A 1 85 ? 11.616 -1.880 9.225 1.00 91.62 85 GLY A C 1
ATOM 671 O O . GLY A 1 85 ? 11.139 -1.420 10.261 1.00 91.62 85 GLY A O 1
ATOM 672 N N . GLY A 1 86 ? 12.879 -1.641 8.865 1.00 89.94 86 GLY A N 1
ATOM 673 C CA . GLY A 1 86 ? 13.799 -0.827 9.670 1.00 89.94 86 GLY A CA 1
ATOM 674 C C . GLY A 1 86 ? 13.617 0.686 9.503 1.00 89.94 86 GLY A C 1
ATOM 675 O O . GLY A 1 86 ? 14.087 1.460 10.332 1.00 89.94 86 GLY A O 1
ATOM 676 N N . ALA A 1 87 ? 12.932 1.132 8.443 1.00 89.12 87 ALA A N 1
ATOM 677 C CA . ALA A 1 87 ? 12.779 2.555 8.163 1.00 89.12 87 ALA A CA 1
ATOM 678 C C . ALA A 1 87 ? 11.823 3.219 9.180 1.00 89.12 87 ALA A C 1
ATOM 680 O O . ALA A 1 87 ? 10.687 2.756 9.335 1.00 89.12 87 ALA A O 1
ATOM 681 N N . PRO A 1 88 ? 12.235 4.312 9.850 1.00 89.69 88 PRO A N 1
ATOM 682 C CA . PRO A 1 88 ? 11.423 4.946 10.888 1.00 89.69 88 PRO A CA 1
ATOM 683 C C . PRO A 1 88 ? 10.229 5.723 10.321 1.00 89.69 88 PRO A C 1
ATOM 685 O O . PRO A 1 88 ? 9.181 5.769 10.960 1.00 89.69 88 PRO A O 1
ATOM 688 N N . GLU A 1 89 ? 10.369 6.313 9.132 1.00 92.06 89 GLU A N 1
ATOM 689 C CA . GLU A 1 89 ? 9.322 7.149 8.532 1.00 92.06 89 GLU A CA 1
ATOM 690 C C . GLU A 1 89 ? 8.037 6.360 8.218 1.00 92.06 89 GLU A C 1
ATOM 692 O O . GLU A 1 89 ? 6.998 6.710 8.780 1.00 92.06 89 GLU A O 1
ATOM 697 N N . PRO A 1 90 ? 8.061 5.240 7.459 1.00 92.75 90 PRO A N 1
ATOM 698 C CA . PRO A 1 90 ? 6.853 4.444 7.228 1.00 92.75 90 PRO A CA 1
ATOM 699 C C . PRO A 1 90 ? 6.198 3.954 8.521 1.00 92.75 90 PRO A C 1
ATOM 701 O O . PRO A 1 90 ? 4.978 3.983 8.631 1.00 92.75 90 PRO A O 1
ATOM 704 N N . LEU A 1 91 ? 6.989 3.565 9.526 1.00 94.69 91 LEU A N 1
ATOM 705 C CA . LEU A 1 91 ? 6.463 3.117 10.815 1.00 94.69 91 LEU A CA 1
ATOM 706 C C . LEU A 1 91 ? 5.622 4.200 11.499 1.00 94.69 91 LEU A C 1
ATOM 708 O O . LEU A 1 91 ? 4.523 3.920 11.978 1.00 94.69 91 LEU A O 1
ATOM 712 N N . LYS A 1 92 ? 6.137 5.435 11.555 1.00 96.12 92 LYS A N 1
ATOM 713 C CA . LYS A 1 92 ? 5.422 6.568 12.156 1.00 96.12 92 LYS A CA 1
ATOM 714 C C . LYS A 1 92 ? 4.169 6.908 11.354 1.00 96.12 92 LYS A C 1
ATOM 716 O O . LYS A 1 92 ? 3.107 7.074 11.949 1.00 96.12 92 LYS A O 1
ATOM 721 N N . THR A 1 93 ? 4.286 6.978 1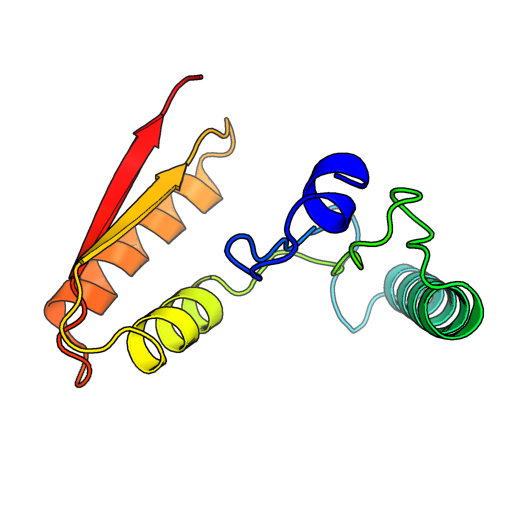0.027 1.00 97.12 93 THR A N 1
ATOM 722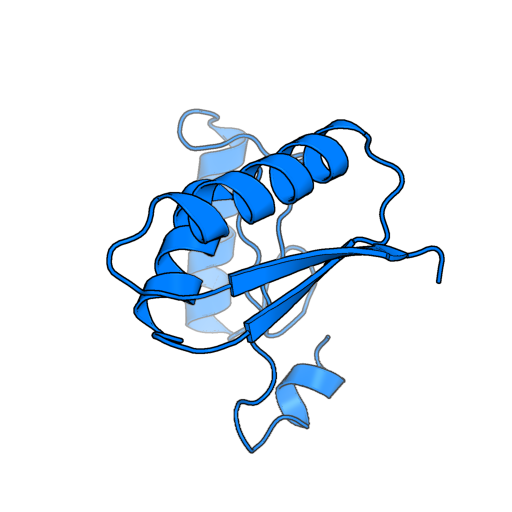 C CA . THR A 1 93 ? 3.171 7.319 9.137 1.00 97.12 93 THR A CA 1
ATOM 723 C C . THR A 1 93 ? 2.046 6.294 9.222 1.00 97.12 93 THR A C 1
ATOM 725 O O . THR A 1 93 ? 0.902 6.676 9.445 1.00 97.12 93 THR A O 1
ATOM 728 N N . LEU A 1 94 ? 2.355 4.999 9.107 1.00 97.88 94 LEU A N 1
ATOM 729 C CA . LEU A 1 94 ? 1.354 3.932 9.159 1.00 97.88 94 LEU A CA 1
ATOM 730 C C . LEU A 1 94 ? 0.646 3.896 10.517 1.00 97.88 94 LEU A C 1
ATOM 732 O O . LEU A 1 94 ? -0.576 3.823 10.562 1.00 97.88 94 LEU A O 1
ATOM 736 N N . ARG A 1 95 ? 1.389 4.019 11.625 1.00 97.56 95 ARG A N 1
ATOM 737 C CA . ARG A 1 95 ? 0.790 4.071 12.967 1.00 97.56 95 ARG A CA 1
ATOM 738 C C . ARG A 1 95 ? -0.154 5.261 13.132 1.00 97.56 95 ARG A C 1
ATOM 740 O O . ARG A 1 95 ? -1.228 5.102 13.704 1.00 97.56 95 ARG A O 1
ATOM 747 N N . LYS A 1 96 ? 0.257 6.442 12.661 1.00 97.56 96 LYS A N 1
ATOM 748 C CA . LYS A 1 96 ? -0.550 7.664 12.734 1.00 97.56 96 LYS A CA 1
ATOM 749 C C . LYS A 1 96 ? -1.849 7.508 11.937 1.00 97.56 96 LYS A C 1
ATOM 751 O O . LYS A 1 96 ? -2.920 7.726 12.491 1.00 97.56 96 LYS A O 1
ATOM 756 N N . LEU A 1 97 ? -1.759 7.043 10.690 1.00 97.19 97 LEU A N 1
ATOM 757 C CA . LEU A 1 97 ? -2.930 6.845 9.832 1.00 97.19 97 LEU A CA 1
ATOM 758 C C . LEU A 1 97 ? -3.903 5.809 10.405 1.00 97.19 97 LEU A C 1
ATOM 760 O O . LEU A 1 97 ? -5.107 6.037 10.373 1.00 97.19 97 LEU A O 1
ATOM 764 N N . ALA A 1 98 ? -3.412 4.720 11.007 1.00 97.25 98 ALA A N 1
ATOM 765 C CA . ALA A 1 98 ? -4.284 3.756 11.681 1.00 97.25 98 ALA A CA 1
ATOM 766 C C . ALA A 1 98 ? -5.121 4.403 12.799 1.00 97.25 98 ALA A C 1
ATOM 768 O O . ALA A 1 98 ? -6.304 4.096 12.946 1.00 97.25 98 ALA A O 1
ATOM 769 N N . GLN A 1 99 ? -4.536 5.329 13.565 1.00 96.12 99 GLN A N 1
ATOM 770 C CA . GLN A 1 99 ? -5.255 6.060 14.612 1.00 96.12 99 GLN A CA 1
ATOM 771 C C . GLN A 1 99 ? -6.267 7.052 14.031 1.00 96.12 99 GLN A C 1
ATOM 773 O O . GLN A 1 99 ? -7.397 7.108 14.512 1.00 96.12 99 GLN A O 1
ATOM 778 N N . GLU A 1 100 ? -5.880 7.811 13.005 1.00 95.25 100 GLU A N 1
ATOM 779 C CA . GLU A 1 100 ? -6.741 8.804 12.349 1.00 95.25 100 GLU A CA 1
ATOM 780 C C . GLU A 1 100 ? -7.964 8.134 11.709 1.00 95.25 100 GLU A C 1
ATOM 782 O O . GLU A 1 100 ? -9.103 8.451 12.058 1.00 95.25 100 GLU A O 1
ATOM 787 N N . PHE A 1 101 ? -7.747 7.113 10.874 1.00 95.31 101 PHE A N 1
ATOM 788 C CA . PHE A 1 101 ? -8.834 6.425 10.172 1.00 95.31 101 PHE A CA 1
ATOM 789 C C . PHE A 1 101 ? -9.794 5.685 11.116 1.00 95.31 101 PHE A C 1
ATOM 791 O O . PHE A 1 101 ? -10.987 5.594 10.827 1.00 95.31 101 PHE A O 1
ATOM 798 N N . SER A 1 102 ? -9.307 5.213 12.268 1.00 93.81 102 SER A N 1
ATOM 799 C CA . SER A 1 102 ? -10.148 4.551 13.278 1.00 93.81 102 SER A CA 1
ATOM 800 C C . SER A 1 102 ? -11.049 5.510 14.061 1.00 93.81 102 SER A C 1
ATOM 802 O O . SER A 1 102 ? -12.067 5.072 14.611 1.00 93.81 102 SER A O 1
ATOM 804 N N . ARG A 1 103 ? -10.665 6.792 14.162 1.00 88.44 103 ARG A N 1
ATOM 805 C CA . ARG A 1 103 ? -11.385 7.823 14.929 1.00 88.44 103 ARG A CA 1
ATOM 806 C C . ARG A 1 103 ? -12.362 8.627 14.076 1.00 88.44 103 ARG A C 1
ATOM 808 O O . ARG A 1 103 ? -13.422 8.975 14.582 1.00 88.44 103 ARG A O 1
ATOM 815 N N . GLU A 1 104 ? -11.994 8.946 12.836 1.00 70.56 104 GLU A N 1
ATOM 816 C CA . GLU A 1 104 ? -12.574 10.090 12.109 1.00 70.56 104 GLU A CA 1
ATOM 817 C C . GLU A 1 104 ? -13.338 9.728 10.829 1.00 70.56 104 GLU A C 1
ATOM 819 O O . GLU A 1 104 ? -13.784 10.620 10.111 1.00 70.56 104 GLU A O 1
ATOM 824 N N . THR A 1 105 ? -13.514 8.444 10.508 1.00 67.62 105 THR A N 1
ATOM 825 C CA . THR A 1 105 ? -14.068 8.068 9.200 1.00 67.62 105 THR A CA 1
ATOM 826 C C . THR A 1 105 ? -15.549 7.712 9.238 1.00 67.62 105 THR A C 1
ATOM 828 O O . THR A 1 105 ? -16.024 7.010 10.127 1.00 67.62 105 THR A O 1
ATOM 831 N N . ASN A 1 106 ? -16.265 8.114 8.183 1.00 74.75 106 ASN A N 1
ATOM 832 C CA . ASN A 1 106 ? -17.661 7.738 7.915 1.00 74.75 106 ASN A CA 1
ATOM 833 C C . ASN A 1 106 ? -17.849 6.234 7.610 1.00 74.75 106 ASN A C 1
ATOM 835 O O . ASN A 1 106 ? -18.960 5.802 7.323 1.00 74.75 106 ASN A O 1
ATOM 839 N N . TYR A 1 107 ? -16.767 5.449 7.621 1.00 80.62 107 TYR A N 1
ATOM 840 C CA . TYR A 1 107 ? -16.730 4.049 7.188 1.00 80.62 107 TYR A CA 1
ATOM 841 C C . TYR A 1 107 ? -16.794 3.047 8.355 1.00 80.62 107 TYR A C 1
ATOM 843 O O . TYR A 1 107 ? -16.843 1.840 8.117 1.00 80.62 107 TYR A O 1
ATOM 851 N N . ASP A 1 108 ? -16.700 3.534 9.600 1.00 88.19 108 ASP A N 1
ATOM 852 C CA . ASP A 1 108 ? -16.598 2.763 10.855 1.00 88.19 108 ASP A CA 1
ATOM 853 C C . ASP A 1 108 ? -15.607 1.579 10.814 1.00 88.19 108 ASP A C 1
ATOM 855 O O . ASP A 1 108 ? -15.723 0.587 11.532 1.00 88.19 108 ASP A O 1
ATOM 859 N N . THR A 1 109 ? -14.591 1.674 9.956 1.00 95.19 109 THR A N 1
ATOM 860 C CA . THR A 1 109 ? -13.506 0.692 9.889 1.00 95.19 109 THR A CA 1
ATOM 861 C C . THR A 1 109 ? -12.521 0.974 11.018 1.00 95.19 109 THR A C 1
ATOM 863 O O . THR A 1 109 ? -12.120 2.122 11.223 1.00 95.19 109 THR A O 1
ATOM 866 N N . LYS A 1 110 ? -12.099 -0.058 11.752 1.00 96.31 110 LYS A N 1
ATOM 867 C CA . LYS A 1 110 ? -11.086 0.070 12.811 1.00 96.31 110 LYS A CA 1
ATOM 868 C C . LYS A 1 110 ? -9.770 -0.529 12.350 1.00 96.31 110 LYS A C 1
ATOM 870 O O . LYS A 1 110 ? -9.719 -1.694 11.972 1.00 96.31 110 LYS A O 1
ATOM 875 N N . PHE A 1 111 ? -8.707 0.257 12.418 1.00 97.75 111 PHE A N 1
ATOM 876 C CA . PHE A 1 111 ? -7.358 -0.157 12.063 1.00 97.75 111 PHE A CA 1
ATOM 877 C C . PHE A 1 111 ? -6.520 -0.411 13.314 1.00 97.75 111 PHE A C 1
ATOM 879 O O . PHE A 1 111 ? -6.420 0.437 14.201 1.00 97.75 111 PHE A O 1
ATOM 886 N N . GLU A 1 112 ? -5.861 -1.564 13.356 1.00 97.69 112 GLU A N 1
ATOM 887 C CA . GLU A 1 112 ? -4.972 -1.969 14.445 1.00 97.69 112 GLU A CA 1
ATOM 888 C C . GLU A 1 112 ? -3.553 -2.112 13.913 1.00 97.69 112 GLU A C 1
ATOM 890 O O . GLU A 1 112 ? -3.276 -2.953 13.064 1.00 97.69 112 GLU A O 1
ATOM 895 N N . PHE A 1 113 ? -2.651 -1.243 14.368 1.00 98.06 113 PHE A N 1
ATOM 896 C CA . PHE A 1 113 ? -1.273 -1.229 13.890 1.00 98.06 113 PHE A CA 1
ATOM 897 C C . PHE A 1 113 ? -0.352 -2.061 14.785 1.00 98.06 113 PHE A C 1
ATOM 899 O O . PHE A 1 113 ? -0.259 -1.819 15.991 1.00 98.06 113 PHE A O 1
ATOM 906 N N . HIS A 1 114 ? 0.429 -2.940 14.163 1.00 97.56 114 HIS A N 1
ATOM 907 C CA . HIS A 1 114 ? 1.388 -3.825 14.806 1.00 97.56 114 HIS A CA 1
ATOM 908 C C . HIS A 1 114 ? 2.781 -3.636 14.193 1.00 97.56 114 HIS A C 1
ATOM 910 O O . HIS A 1 114 ? 2.973 -3.702 12.975 1.00 97.56 114 HIS A O 1
ATOM 916 N N . LYS A 1 115 ? 3.774 -3.377 15.052 1.00 95.69 115 LYS A N 1
ATOM 917 C CA . LYS A 1 115 ? 5.185 -3.422 14.656 1.00 95.69 115 LYS A CA 1
ATOM 918 C C . LYS A 1 115 ? 5.684 -4.839 14.904 1.00 95.69 115 LYS A C 1
ATOM 920 O O . LYS A 1 115 ? 5.737 -5.253 16.056 1.00 95.69 115 LYS A O 1
ATOM 925 N N . GLU A 1 116 ? 6.125 -5.501 13.848 1.00 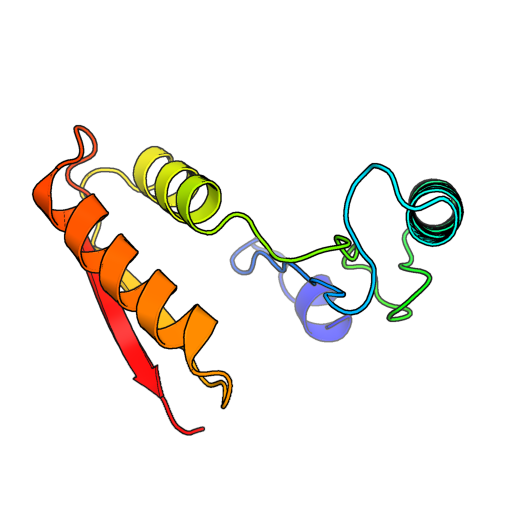94.31 116 GLU A N 1
ATOM 926 C CA . GLU A 1 116 ? 6.626 -6.870 13.895 1.00 94.31 116 GLU A CA 1
ATOM 927 C C . GLU A 1 116 ? 8.136 -6.903 13.640 1.00 94.31 116 GLU A C 1
ATOM 929 O O . GLU A 1 116 ? 8.677 -6.051 12.929 1.00 94.31 116 GLU A O 1
ATOM 934 N N . ASN A 1 117 ? 8.815 -7.886 14.232 1.00 88.12 117 ASN A N 1
ATOM 935 C CA . ASN A 1 117 ? 10.199 -8.229 13.909 1.00 88.12 117 ASN A CA 1
ATOM 936 C C . ASN A 1 117 ? 10.214 -9.716 13.523 1.00 88.12 117 ASN A C 1
ATOM 938 O O . ASN A 1 117 ? 10.381 -10.568 14.396 1.00 88.12 117 ASN A O 1
ATOM 942 N N . PHE A 1 118 ? 9.936 -10.002 12.250 1.00 81.88 118 PHE A N 1
ATOM 943 C CA . PHE A 1 118 ? 9.994 -11.355 11.688 1.00 81.88 118 PHE A CA 1
ATOM 944 C C . PHE A 1 118 ? 11.424 -11.763 11.326 1.00 81.88 118 PHE A C 1
ATOM 946 O O . PHE A 1 118 ? 12.244 -10.857 11.043 1.00 81.88 118 PHE A O 1
#

Radius of gyration: 16.37 Å; chains: 1; bounding box: 33×35×39 Å

Foldseek 3Di:
DQVCVVVPPPPPDDDEAEDAVQDDPPDPVNVVLVVVQVVCCVVPCAGPPPRHNHRYDYHDDPVLVVLVVCLVVQALEEAEAEDADPDPVCLVVNVVSQVCCCPPDPRNYHYDYDYDHD

Sequence (118 aa):
MNEVAETDKKGVIELHNHCTSVYGEGDARSALITMIQSLNHAKHGVDVVSGTRVKTHFARPNWHNVYERIALNHQNQRVGVFYCGGAPEPLKTLRKLAQEFSRETNYDTKFEFHKENF